Protein AF-A0AAD7UY22-F1 (afdb_monomer)

Organism: NCBI:txid688661

Mean predicted aligned error: 6.39 Å

Foldseek 3Di:
DVVVVVVPDCCVVPVLVVCCVVLNPVRSVVVCVVVVVVVVVVVVVLVVLCVVDVDPDDVLVVCCVPPHVVRSVVVVVVVD

Secondary structure (DSSP, 8-state):
-THHHHHS-THHHHTHHHHHHHHHHHHHHHHHHHHHHHHHHHHHHHHHHHHHS--S--HHHHHHHHT-HHHHHHHHHHT-

Structure (mmCIF, N/CA/C/O backbone):
data_AF-A0AAD7UY22-F1
#
_entry.id   AF-A0AAD7UY22-F1
#
loop_
_atom_site.group_PDB
_atom_site.id
_atom_site.type_symbol
_atom_site.label_atom_id
_atom_site.label_alt_id
_atom_site.label_comp_id
_atom_site.label_asym_id
_atom_site.label_entity_id
_atom_site.label_seq_id
_atom_site.pdbx_PDB_ins_code
_atom_site.Cartn_x
_atom_site.Cartn_y
_atom_site.Cartn_z
_atom_site.occupancy
_atom_site.B_iso_or_equiv
_atom_site.auth_seq_id
_atom_site.auth_comp_id
_atom_site.auth_asym_id
_atom_site.auth_atom_id
_atom_site.pdbx_PDB_model_num
ATOM 1 N N . MET A 1 1 ? 4.994 11.725 8.826 1.00 42.06 1 MET A N 1
ATOM 2 C CA . MET A 1 1 ? 6.370 11.903 8.302 1.00 42.06 1 MET A CA 1
ATOM 3 C C . MET A 1 1 ? 7.279 10.682 8.502 1.00 42.06 1 MET A C 1
ATOM 5 O O . MET A 1 1 ? 8.147 10.493 7.668 1.00 42.06 1 MET A O 1
ATOM 9 N N . ILE A 1 2 ? 7.068 9.811 9.504 1.00 53.88 2 ILE A N 1
ATOM 10 C CA . ILE A 1 2 ? 7.869 8.573 9.685 1.00 53.88 2 ILE A CA 1
ATOM 11 C C . ILE A 1 2 ? 7.656 7.532 8.559 1.00 53.88 2 ILE A C 1
ATOM 13 O O . ILE A 1 2 ? 8.567 6.775 8.243 1.00 53.88 2 ILE A O 1
ATOM 17 N N . SER A 1 3 ? 6.497 7.516 7.889 1.00 69.00 3 SER A N 1
ATOM 18 C CA . SER A 1 3 ? 6.189 6.500 6.867 1.00 69.00 3 SER A CA 1
ATOM 19 C C . SER A 1 3 ? 6.978 6.631 5.561 1.00 69.00 3 SER A C 1
ATOM 21 O O . SER A 1 3 ? 7.097 5.645 4.844 1.00 69.00 3 SER A O 1
ATOM 23 N N . LEU A 1 4 ? 7.542 7.803 5.245 1.00 69.50 4 LEU A N 1
ATOM 24 C CA . LEU A 1 4 ? 8.293 8.017 3.998 1.00 69.50 4 LEU A CA 1
ATOM 25 C C . LEU A 1 4 ? 9.565 7.159 3.948 1.00 69.50 4 LEU A C 1
ATOM 27 O O . LEU A 1 4 ? 9.859 6.565 2.917 1.00 69.50 4 LEU A O 1
ATOM 31 N N . GLY A 1 5 ? 10.270 7.033 5.077 1.00 68.81 5 GLY A N 1
ATOM 32 C CA . GLY A 1 5 ? 11.462 6.187 5.179 1.00 68.81 5 GLY A CA 1
ATOM 33 C C . GLY A 1 5 ? 11.156 4.687 5.118 1.00 68.81 5 GLY A C 1
ATOM 34 O O . GLY A 1 5 ? 11.979 3.927 4.630 1.00 68.81 5 GLY A O 1
ATOM 35 N N . GLY A 1 6 ? 9.968 4.264 5.565 1.00 69.06 6 GLY A N 1
ATOM 36 C CA . GLY A 1 6 ? 9.510 2.877 5.415 1.00 69.06 6 GLY A CA 1
ATOM 37 C C . GLY A 1 6 ? 8.964 2.568 4.017 1.00 69.06 6 GLY A C 1
ATOM 38 O O . GLY A 1 6 ? 9.092 1.444 3.542 1.00 69.06 6 GLY A O 1
ATOM 39 N N . ALA A 1 7 ? 8.374 3.562 3.346 1.00 74.12 7 ALA A N 1
ATOM 40 C CA . ALA A 1 7 ? 7.828 3.421 1.998 1.00 74.12 7 ALA A CA 1
ATOM 41 C C . ALA A 1 7 ? 8.922 3.391 0.918 1.00 74.12 7 ALA A C 1
ATOM 43 O O . ALA A 1 7 ? 8.792 2.659 -0.062 1.00 74.12 7 ALA A O 1
ATOM 44 N N . ILE A 1 8 ? 10.016 4.145 1.099 1.00 79.44 8 ILE A N 1
ATOM 45 C CA . ILE A 1 8 ? 11.216 4.042 0.255 1.00 79.44 8 ILE A CA 1
ATOM 46 C C . ILE A 1 8 ? 12.012 2.810 0.717 1.00 79.44 8 ILE A C 1
ATOM 48 O O . ILE A 1 8 ? 13.013 2.904 1.422 1.00 79.44 8 ILE A O 1
ATOM 52 N N . GLY A 1 9 ? 11.498 1.629 0.372 1.00 74.50 9 GLY A N 1
ATOM 53 C CA . GLY A 1 9 ? 12.095 0.345 0.729 1.00 74.50 9 GLY A CA 1
ATOM 54 C C . GLY A 1 9 ? 13.354 0.015 -0.080 1.00 74.50 9 GLY A C 1
ATOM 55 O O . GLY A 1 9 ? 13.636 0.604 -1.125 1.00 74.50 9 GLY A O 1
ATOM 56 N N . THR A 1 10 ? 14.087 -1.007 0.367 1.00 79.38 10 THR A N 1
ATOM 57 C CA . THR A 1 10 ? 15.299 -1.514 -0.304 1.00 79.38 10 THR A CA 1
ATOM 58 C C . THR A 1 10 ? 15.046 -1.981 -1.737 1.00 79.38 10 THR A C 1
ATOM 60 O O . THR A 1 10 ? 15.950 -1.899 -2.565 1.00 79.38 10 THR A O 1
ATOM 63 N N . GLY A 1 11 ? 13.818 -2.403 -2.060 1.00 75.12 11 GLY A N 1
ATOM 64 C CA . GLY A 1 11 ? 13.430 -2.839 -3.404 1.00 75.12 11 GLY A CA 1
ATOM 65 C C . GLY A 1 11 ? 13.601 -1.765 -4.484 1.00 75.12 11 GLY A C 1
ATOM 66 O O . GLY A 1 11 ? 13.939 -2.093 -5.619 1.00 75.12 11 GLY A O 1
ATOM 67 N N . LEU A 1 12 ? 13.481 -0.477 -4.134 1.00 81.81 12 LEU A N 1
ATOM 68 C CA . LEU A 1 12 ? 13.740 0.612 -5.083 1.00 81.81 12 LEU A CA 1
ATOM 69 C C . LEU A 1 12 ? 15.220 0.672 -5.500 1.00 81.81 12 LEU A C 1
ATOM 71 O O . LEU A 1 12 ? 15.526 1.072 -6.620 1.00 81.81 12 LEU A O 1
ATOM 75 N N . PHE A 1 13 ? 16.143 0.261 -4.633 1.00 80.69 13 PHE A N 1
ATOM 76 C CA . PHE A 1 13 ? 17.579 0.310 -4.9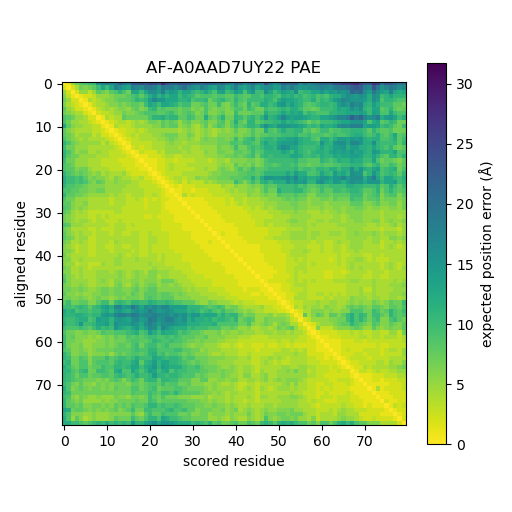21 1.00 80.69 13 PHE A CA 1
ATOM 77 C C . PHE A 1 13 ? 18.140 -1.034 -5.390 1.00 80.69 13 PHE A C 1
ATOM 79 O O . PHE A 1 13 ? 19.016 -1.051 -6.249 1.00 80.69 13 PHE A O 1
ATOM 86 N N . LEU A 1 14 ? 17.629 -2.153 -4.868 1.00 81.38 14 LEU A N 1
ATOM 87 C CA . LEU A 1 14 ? 18.090 -3.494 -5.242 1.00 81.38 14 LEU A CA 1
ATOM 88 C C . LEU A 1 14 ? 17.425 -4.012 -6.521 1.00 81.38 14 LEU A C 1
ATOM 90 O O . LEU A 1 14 ? 18.093 -4.634 -7.340 1.00 81.38 14 LEU A O 1
ATOM 94 N N . THR A 1 15 ? 16.124 -3.778 -6.701 1.00 81.56 15 THR A N 1
ATOM 95 C CA . THR A 1 15 ? 15.322 -4.500 -7.706 1.00 81.56 15 THR A CA 1
ATOM 96 C C . THR A 1 15 ? 15.041 -3.671 -8.962 1.00 81.56 15 THR A C 1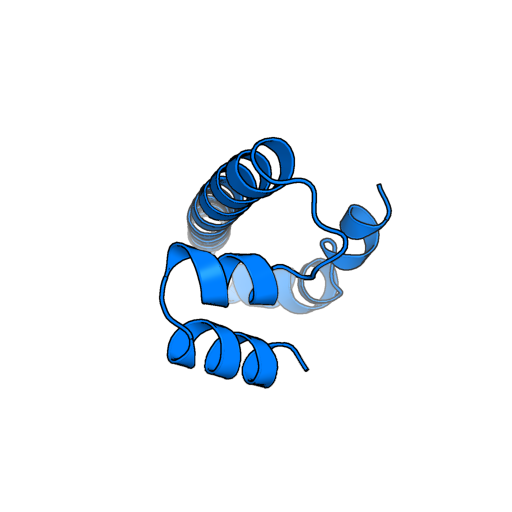
ATOM 98 O O . THR A 1 15 ? 14.706 -4.216 -10.010 1.00 81.56 15 THR A O 1
ATOM 101 N N . THR A 1 16 ? 15.222 -2.348 -8.912 1.00 83.31 16 THR A N 1
ATOM 102 C CA . THR A 1 16 ? 14.925 -1.458 -10.050 1.00 83.31 16 THR A CA 1
ATOM 103 C C . THR A 1 16 ? 15.751 -1.779 -11.297 1.00 83.31 16 THR A C 1
ATOM 105 O O . THR A 1 16 ? 15.216 -1.731 -12.403 1.00 83.31 16 THR A O 1
ATOM 108 N N . GLY A 1 17 ? 17.026 -2.154 -11.145 1.00 83.19 17 GLY A N 1
ATOM 109 C CA . GLY A 1 17 ? 17.880 -2.527 -12.280 1.00 83.19 17 GLY A CA 1
ATOM 110 C C . GLY A 1 17 ? 17.383 -3.776 -13.016 1.00 83.19 17 GLY A C 1
ATOM 111 O O . GLY A 1 17 ? 17.291 -3.776 -14.241 1.00 83.19 17 GLY A O 1
ATOM 112 N N . GLU A 1 18 ? 16.994 -4.811 -12.269 1.00 84.00 18 GLU A N 1
ATOM 113 C CA . GLU A 1 18 ? 16.437 -6.055 -12.815 1.00 84.00 18 GLU A CA 1
ATOM 114 C C . GLU A 1 18 ? 15.061 -5.829 -13.461 1.00 84.00 18 GLU A C 1
ATOM 116 O O . GLU A 1 18 ? 14.803 -6.313 -14.565 1.00 84.00 18 GLU A O 1
ATOM 121 N N . ASN A 1 19 ? 14.204 -5.022 -12.831 1.00 84.44 19 ASN A N 1
ATOM 122 C CA . ASN A 1 19 ? 12.884 -4.682 -13.366 1.00 84.44 19 ASN A CA 1
ATOM 123 C C . ASN A 1 19 ? 12.980 -3.932 -14.702 1.00 84.44 19 ASN A C 1
ATOM 125 O O . ASN A 1 19 ? 12.223 -4.217 -15.628 1.00 84.44 19 ASN A O 1
ATOM 129 N N . ILE A 1 20 ? 13.925 -2.995 -14.834 1.00 87.69 20 ILE A N 1
ATOM 130 C CA . ILE A 1 20 ? 14.153 -2.276 -16.096 1.00 87.69 20 ILE A CA 1
ATOM 131 C C . ILE A 1 20 ? 14.771 -3.205 -17.149 1.00 87.69 20 ILE A C 1
ATOM 133 O O . ILE A 1 20 ? 14.406 -3.110 -18.319 1.00 87.69 20 ILE A O 1
ATOM 137 N N . ALA A 1 21 ? 15.674 -4.109 -16.759 1.00 88.12 21 ALA A N 1
ATOM 138 C CA . ALA A 1 21 ? 16.306 -5.049 -17.685 1.00 88.12 21 ALA A CA 1
ATOM 139 C C . ALA A 1 21 ? 15.317 -6.083 -18.256 1.00 88.12 21 ALA A C 1
ATOM 141 O O . ALA A 1 21 ? 15.428 -6.451 -19.423 1.00 88.12 21 ALA A O 1
ATOM 142 N N . THR A 1 22 ? 14.348 -6.534 -17.455 1.00 88.56 22 THR A N 1
ATOM 143 C CA . THR A 1 22 ? 13.365 -7.560 -17.847 1.00 88.56 22 THR A CA 1
ATOM 144 C C . THR A 1 22 ? 12.111 -6.977 -18.500 1.00 88.56 22 THR A C 1
ATOM 146 O O . THR A 1 22 ? 11.684 -7.466 -19.544 1.00 88.56 22 THR A O 1
ATOM 149 N N . ALA A 1 23 ? 11.523 -5.923 -17.925 1.00 83.75 23 ALA A N 1
ATOM 150 C CA . ALA A 1 23 ? 10.283 -5.310 -18.415 1.00 83.75 23 ALA A CA 1
ATOM 151 C C . ALA A 1 23 ? 10.513 -4.121 -19.370 1.00 83.75 23 ALA A C 1
ATOM 153 O O . ALA A 1 23 ? 9.569 -3.626 -19.991 1.00 83.75 23 ALA A O 1
ATOM 154 N N . GLY A 1 24 ? 11.754 -3.640 -19.489 1.00 89.69 24 GLY A N 1
ATOM 155 C CA . GLY A 1 24 ? 12.097 -2.428 -20.228 1.00 89.69 24 GLY A CA 1
ATOM 156 C C . GLY A 1 24 ? 11.743 -1.136 -19.471 1.00 89.69 24 GLY A C 1
ATOM 157 O O . GLY A 1 24 ? 10.939 -1.142 -18.534 1.00 89.69 24 GLY A O 1
ATOM 158 N N . PRO A 1 25 ? 12.298 0.019 -19.885 1.00 87.81 25 PRO A N 1
ATOM 159 C CA . PRO A 1 25 ? 12.086 1.295 -19.195 1.00 87.81 25 PRO A CA 1
ATOM 160 C C . PRO A 1 25 ? 10.620 1.753 -19.223 1.00 87.81 25 PRO A C 1
ATOM 162 O O . PRO A 1 25 ? 10.109 2.261 -18.228 1.00 87.81 25 PRO A O 1
ATOM 165 N N . ALA A 1 26 ? 9.916 1.533 -20.339 1.00 90.69 26 ALA A N 1
ATOM 166 C CA . ALA A 1 26 ? 8.496 1.861 -20.448 1.00 90.69 26 ALA A CA 1
ATOM 167 C C . ALA A 1 26 ? 7.623 0.936 -19.581 1.00 90.69 26 ALA A C 1
ATOM 169 O O . ALA A 1 26 ? 6.721 1.416 -18.897 1.00 90.69 26 ALA A O 1
ATOM 170 N N . GLY A 1 27 ? 7.914 -0.371 -19.560 1.00 89.25 27 GLY A N 1
ATOM 171 C CA . GLY A 1 27 ? 7.178 -1.342 -18.746 1.00 89.25 27 GLY A CA 1
ATOM 172 C C . GLY A 1 27 ? 7.334 -1.079 -17.250 1.00 89.25 27 GLY A C 1
ATOM 173 O O . GLY A 1 27 ? 6.343 -1.065 -16.521 1.00 89.25 27 GLY A O 1
ATOM 174 N N . ALA A 1 28 ? 8.555 -0.764 -16.808 1.00 88.38 28 ALA A N 1
ATOM 175 C CA . ALA A 1 28 ? 8.830 -0.395 -15.422 1.00 88.38 28 ALA A CA 1
ATOM 176 C C . ALA A 1 28 ? 8.070 0.875 -14.990 1.00 88.38 28 ALA A C 1
ATOM 178 O O . ALA A 1 28 ? 7.479 0.896 -13.910 1.00 88.38 28 ALA A O 1
ATOM 179 N N . LEU A 1 29 ? 8.021 1.913 -15.837 1.00 89.19 29 LEU A N 1
ATOM 180 C CA . LEU A 1 29 ? 7.275 3.146 -15.546 1.00 89.19 29 LEU A CA 1
ATOM 181 C C . LEU A 1 29 ? 5.763 2.918 -15.471 1.00 89.19 29 LEU A C 1
ATOM 183 O O . LEU A 1 29 ? 5.113 3.437 -14.564 1.00 89.19 29 LEU A O 1
ATOM 187 N N . ILE A 1 30 ? 5.202 2.137 -16.395 1.00 92.69 30 ILE A N 1
ATOM 188 C CA . ILE A 1 30 ? 3.767 1.821 -16.401 1.00 92.69 30 ILE A CA 1
ATOM 189 C C . ILE A 1 30 ? 3.398 1.021 -15.149 1.00 92.69 30 ILE A C 1
ATOM 191 O O . ILE A 1 30 ? 2.431 1.366 -14.470 1.00 92.69 30 ILE A O 1
ATOM 195 N N . ALA A 1 31 ? 4.184 -0.002 -14.803 1.00 90.19 31 ALA A N 1
ATOM 196 C CA . ALA A 1 31 ? 3.967 -0.785 -13.590 1.00 90.19 31 ALA A CA 1
ATOM 197 C C . ALA A 1 31 ? 4.015 0.104 -12.337 1.00 90.19 31 ALA A C 1
ATOM 199 O O . ALA A 1 31 ? 3.122 0.029 -11.491 1.00 90.19 31 ALA A O 1
ATOM 200 N N . TYR A 1 32 ? 5.002 1.001 -12.254 1.00 89.38 32 TYR A N 1
ATOM 201 C CA . TYR A 1 32 ? 5.121 1.943 -11.144 1.00 89.38 32 TYR A CA 1
ATOM 202 C C . TYR A 1 32 ? 3.923 2.899 -11.057 1.00 89.38 32 TYR A C 1
ATOM 204 O O . TYR A 1 32 ? 3.395 3.125 -9.970 1.00 89.38 32 TYR A O 1
ATOM 212 N N . ALA A 1 33 ? 3.447 3.422 -12.190 1.00 92.62 33 ALA A N 1
ATOM 213 C CA . ALA A 1 33 ? 2.284 4.304 -12.230 1.00 92.62 33 ALA A CA 1
ATOM 214 C C . ALA A 1 33 ? 0.996 3.590 -11.789 1.00 92.62 33 ALA A C 1
ATOM 216 O O . ALA A 1 33 ? 0.241 4.135 -10.986 1.00 92.62 33 ALA A O 1
ATOM 217 N N . ILE A 1 34 ? 0.759 2.362 -12.261 1.00 95.12 34 ILE A N 1
ATOM 218 C CA . ILE A 1 34 ? -0.434 1.577 -11.905 1.00 95.12 34 ILE A CA 1
ATOM 219 C C . ILE A 1 34 ? -0.453 1.275 -10.405 1.00 95.12 34 ILE A C 1
ATOM 221 O O . ILE A 1 34 ? -1.455 1.529 -9.732 1.00 95.12 34 ILE A O 1
ATOM 225 N N . VAL A 1 35 ? 0.661 0.770 -9.867 1.00 91.81 35 VAL A N 1
ATOM 226 C CA . VAL A 1 35 ? 0.777 0.477 -8.433 1.00 91.81 35 VAL A CA 1
ATOM 227 C C . VAL A 1 35 ? 0.673 1.766 -7.615 1.00 91.81 35 VAL A C 1
ATOM 229 O O . VAL A 1 35 ? -0.030 1.797 -6.608 1.00 91.81 35 VAL A O 1
ATOM 232 N N . GLY A 1 36 ? 1.296 2.855 -8.070 1.00 91.19 36 GLY A N 1
ATOM 233 C CA . GLY A 1 36 ? 1.219 4.161 -7.417 1.00 91.19 36 GLY A CA 1
ATOM 234 C C . GLY A 1 36 ? -0.210 4.699 -7.317 1.00 91.19 36 GLY A C 1
ATOM 235 O O . GLY A 1 36 ? -0.617 5.142 -6.243 1.00 91.19 36 GLY A O 1
ATOM 236 N N . ILE A 1 37 ? -0.998 4.606 -8.393 1.00 95.56 37 ILE A N 1
ATOM 237 C CA . ILE A 1 37 ? -2.413 5.013 -8.398 1.00 95.56 37 ILE A CA 1
ATOM 238 C C . ILE A 1 37 ? -3.228 4.140 -7.440 1.00 95.56 37 ILE A C 1
ATOM 240 O O . ILE A 1 37 ? -4.000 4.667 -6.641 1.00 95.56 37 ILE A O 1
ATOM 244 N N . MET A 1 38 ? -3.028 2.819 -7.469 1.00 94.38 38 MET A N 1
ATOM 245 C CA . MET A 1 38 ? -3.706 1.897 -6.554 1.00 94.38 38 MET A CA 1
ATOM 246 C C . MET A 1 38 ? -3.431 2.261 -5.087 1.00 94.38 38 MET A C 1
ATOM 248 O O . MET A 1 38 ? -4.364 2.399 -4.295 1.00 94.38 38 MET A O 1
ATOM 252 N N . VAL A 1 39 ? -2.161 2.467 -4.728 1.00 91.44 39 VAL A N 1
ATOM 253 C CA . VAL A 1 39 ? -1.756 2.845 -3.366 1.00 91.44 39 VAL A CA 1
ATOM 254 C C . VAL A 1 39 ? -2.322 4.215 -2.983 1.00 91.44 39 VAL A C 1
ATOM 256 O O . VAL A 1 39 ? -2.795 4.385 -1.860 1.00 91.44 39 VAL A O 1
ATOM 259 N N . TYR A 1 40 ? -2.333 5.179 -3.905 1.00 91.88 40 T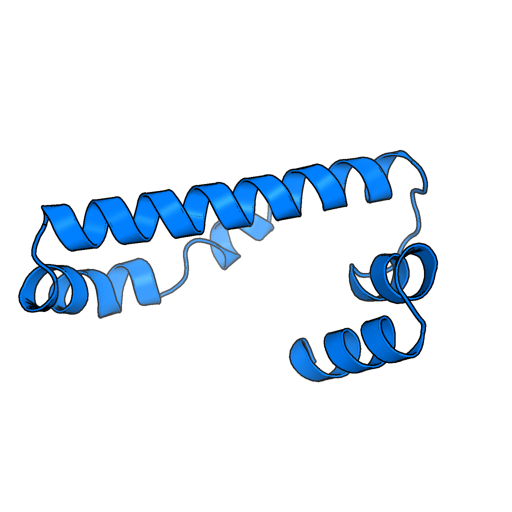YR A N 1
ATOM 260 C CA . TYR A 1 40 ? -2.925 6.498 -3.677 1.00 91.88 40 TYR A CA 1
ATOM 261 C C . TYR A 1 40 ? -4.423 6.420 -3.347 1.00 91.88 40 TYR A C 1
ATOM 263 O O . TYR A 1 40 ? -4.874 7.055 -2.389 1.00 91.88 40 TYR A O 1
ATOM 271 N N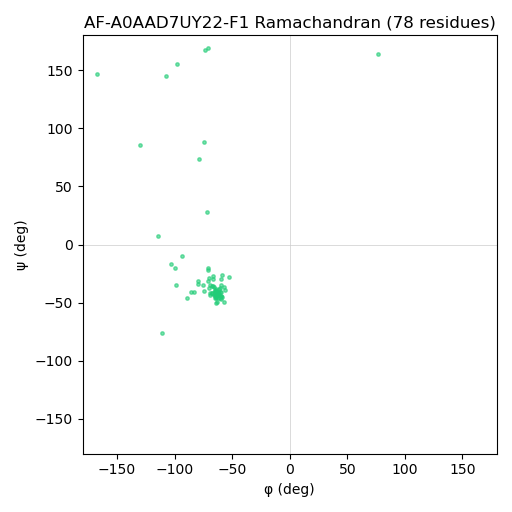 . CYS A 1 41 ? -5.186 5.607 -4.083 1.00 93.94 41 CYS A N 1
ATOM 272 C CA . CYS A 1 41 ? -6.602 5.384 -3.797 1.00 93.94 41 CYS A CA 1
ATOM 273 C C . CYS A 1 41 ? -6.800 4.786 -2.397 1.00 93.94 41 CYS A C 1
ATOM 275 O O . CYS A 1 41 ? -7.609 5.298 -1.626 1.00 93.94 41 CYS A O 1
ATOM 277 N N . ILE A 1 42 ? -6.012 3.767 -2.032 1.00 91.06 42 I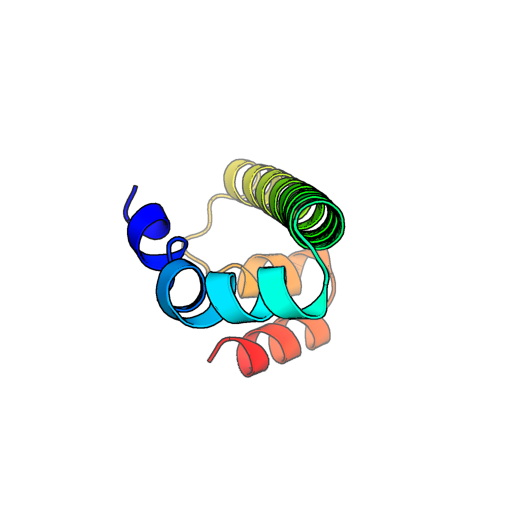LE A N 1
ATOM 278 C CA . ILE A 1 42 ? -6.086 3.132 -0.705 1.00 91.06 42 ILE A CA 1
ATOM 279 C C . ILE A 1 42 ? -5.802 4.149 0.407 1.00 91.06 42 ILE A C 1
ATOM 281 O O . ILE A 1 42 ? -6.545 4.219 1.386 1.00 91.06 42 ILE A O 1
ATOM 285 N N . MET A 1 43 ? -4.749 4.957 0.257 1.00 90.44 43 MET A N 1
ATOM 286 C CA . MET A 1 43 ? -4.364 5.955 1.261 1.00 90.44 43 MET A CA 1
ATOM 287 C C . MET A 1 43 ? -5.408 7.060 1.409 1.00 90.44 43 MET A C 1
ATOM 289 O O . MET A 1 43 ? -5.659 7.507 2.526 1.00 90.44 43 MET A O 1
ATOM 293 N N . THR A 1 44 ? -6.042 7.464 0.308 1.00 92.44 44 THR A N 1
ATOM 294 C CA . THR A 1 44 ? -7.132 8.447 0.330 1.00 92.44 44 THR A CA 1
ATOM 295 C C . THR A 1 44 ? -8.338 7.903 1.101 1.00 92.44 44 THR A C 1
ATOM 297 O O . THR A 1 44 ? -8.781 8.544 2.052 1.00 92.44 44 THR A O 1
ATOM 300 N N . CYS A 1 45 ? -8.800 6.685 0.792 1.00 90.19 45 CYS A N 1
ATOM 301 C CA . CYS A 1 45 ? -9.906 6.052 1.523 1.00 90.19 45 CYS A CA 1
ATOM 302 C C . CYS A 1 45 ? -9.580 5.854 3.012 1.00 90.19 45 CYS A C 1
ATOM 304 O O . CYS A 1 45 ? -10.421 6.094 3.879 1.00 90.19 45 CYS A O 1
ATOM 306 N N . LEU A 1 46 ? -8.350 5.439 3.332 1.00 88.31 46 LEU A N 1
ATOM 307 C CA . LEU A 1 46 ? -7.911 5.289 4.719 1.00 88.31 46 LEU A CA 1
ATOM 308 C C . LEU A 1 46 ? -7.868 6.637 5.453 1.00 88.31 46 LEU A C 1
ATOM 310 O O . LEU A 1 46 ? -8.256 6.707 6.617 1.00 88.31 46 LEU A O 1
ATOM 314 N N . GLY A 1 47 ? -7.433 7.703 4.779 1.00 88.44 47 GLY A N 1
ATOM 315 C CA . GLY A 1 47 ? -7.426 9.061 5.320 1.00 88.44 47 GLY A CA 1
ATOM 316 C C . GLY A 1 47 ? -8.829 9.583 5.639 1.00 88.44 47 GLY A C 1
ATOM 317 O O . GLY A 1 47 ? -9.042 10.163 6.706 1.00 88.44 47 GLY A O 1
ATOM 318 N N . GLU A 1 48 ? -9.804 9.326 4.769 1.00 90.12 48 GLU A N 1
ATOM 319 C CA . GLU A 1 48 ? -11.212 9.660 5.024 1.00 90.12 48 GLU A CA 1
ATOM 320 C C . GLU A 1 48 ? -11.760 8.899 6.239 1.00 90.12 48 GLU A C 1
ATOM 322 O O . GLU A 1 48 ? -12.339 9.503 7.141 1.00 90.12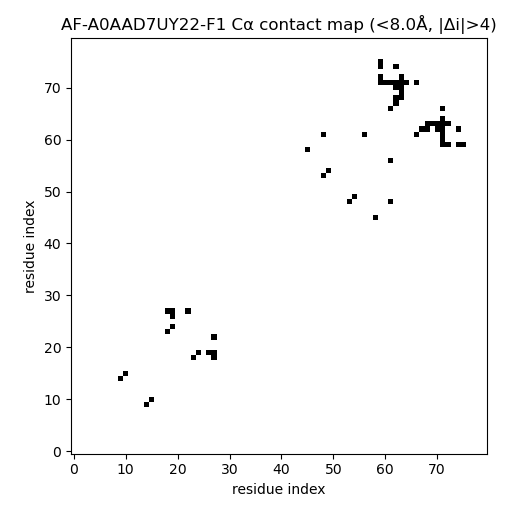 48 GLU A O 1
ATOM 327 N N . MET A 1 49 ? -11.499 7.590 6.335 1.00 89.56 49 MET A N 1
ATOM 328 C CA . MET A 1 49 ? -11.915 6.793 7.496 1.00 89.56 49 MET A CA 1
ATOM 329 C C . MET A 1 49 ? -11.256 7.266 8.801 1.00 89.56 49 MET A C 1
ATOM 331 O O . MET A 1 49 ? -11.927 7.349 9.832 1.00 89.56 49 MET A O 1
ATOM 335 N N . ALA A 1 50 ? -9.966 7.613 8.760 1.00 87.12 50 ALA A N 1
ATOM 336 C CA . ALA A 1 50 ? -9.214 8.060 9.932 1.00 87.12 50 ALA A CA 1
ATOM 337 C C . ALA A 1 50 ? -9.623 9.461 10.416 1.00 87.12 50 ALA A C 1
ATOM 339 O O . ALA A 1 50 ? -9.563 9.740 11.613 1.00 87.12 50 ALA A O 1
ATOM 340 N N . THR A 1 51 ? -10.041 10.344 9.506 1.00 87.12 51 THR A N 1
ATOM 341 C CA . THR A 1 51 ? -10.549 11.679 9.864 1.00 87.12 51 THR A CA 1
ATOM 342 C C . THR A 1 51 ? -11.998 11.634 10.341 1.00 87.12 51 THR A C 1
ATOM 344 O O . THR A 1 51 ? -12.354 12.382 11.251 1.00 87.12 51 THR A O 1
ATOM 347 N N . PHE A 1 52 ? -12.819 10.738 9.785 1.00 86.81 52 PHE A N 1
ATOM 348 C CA . PHE A 1 52 ? -14.206 10.544 10.209 1.00 86.81 52 PHE A CA 1
ATOM 349 C C . PHE A 1 52 ? -14.317 9.914 11.603 1.00 86.81 52 PHE A C 1
ATOM 351 O O . PHE A 1 52 ? -15.126 10.353 12.420 1.00 86.81 52 PHE A O 1
ATOM 358 N N . LEU A 1 53 ? -13.503 8.894 11.891 1.00 85.38 53 LEU A N 1
ATOM 359 C CA . LEU A 1 53 ? -13.481 8.220 13.186 1.00 85.38 53 LEU A CA 1
ATOM 360 C C . LEU A 1 53 ? -12.039 8.130 13.705 1.00 85.38 53 LEU A C 1
ATOM 362 O O . LEU A 1 53 ? -11.388 7.106 13.506 1.00 85.38 53 LEU A O 1
ATOM 366 N N . PRO A 1 54 ? -11.532 9.171 14.389 1.00 81.44 54 PRO A N 1
ATOM 367 C CA . PRO A 1 54 ? -10.165 9.184 14.890 1.00 81.44 54 PRO A CA 1
ATOM 368 C C . PRO A 1 54 ? -10.038 8.262 16.107 1.00 81.44 54 PRO A C 1
ATOM 370 O O . PRO A 1 54 ? -10.198 8.672 17.256 1.00 81.44 54 PRO A O 1
ATOM 373 N N . VAL A 1 55 ? -9.750 6.991 15.851 1.00 81.06 55 VAL A N 1
ATOM 374 C CA . VAL A 1 55 ? -9.444 5.988 16.875 1.00 81.06 55 VAL A CA 1
ATOM 375 C C . VAL A 1 55 ? -7.960 5.660 16.853 1.00 81.06 55 VAL A C 1
ATOM 377 O O . VAL A 1 55 ? -7.338 5.591 15.794 1.00 81.06 55 VAL A O 1
ATOM 380 N N . SER A 1 56 ? -7.386 5.387 18.025 1.00 75.75 56 SER A N 1
ATOM 381 C CA . SER A 1 56 ? -5.986 4.959 18.184 1.00 75.75 56 SER A CA 1
ATOM 382 C C . SER A 1 56 ? -5.726 3.518 17.695 1.00 75.75 56 SER A C 1
ATOM 384 O O . SER A 1 56 ? -4.848 2.834 18.215 1.00 75.75 56 SER A O 1
ATOM 386 N N . GLY A 1 57 ? -6.508 3.033 16.726 1.00 73.25 57 GLY A N 1
ATOM 387 C CA . GLY A 1 57 ? -6.418 1.695 16.146 1.00 73.25 57 GLY A CA 1
ATOM 388 C C . GLY A 1 57 ? -5.629 1.662 14.833 1.00 73.25 57 GLY A C 1
ATOM 389 O O . GLY A 1 57 ? -5.543 2.653 14.113 1.00 73.25 57 GLY A O 1
ATOM 390 N N . SER A 1 58 ? -5.067 0.494 14.508 1.00 78.88 58 SER A N 1
ATOM 391 C CA . SER A 1 58 ? -4.431 0.221 13.207 1.00 78.88 58 SER A CA 1
ATOM 392 C C . SER A 1 58 ? -5.472 0.123 12.076 1.00 78.88 58 SER A C 1
ATOM 394 O O . SER A 1 58 ? -6.668 0.014 12.346 1.00 78.88 58 SER A O 1
ATOM 396 N N . PHE A 1 59 ? -5.045 0.095 10.807 1.00 80.19 59 PHE A N 1
ATOM 397 C CA . PHE A 1 59 ? -5.925 -0.087 9.634 1.00 80.19 59 PHE A CA 1
ATOM 398 C C . PHE A 1 59 ? -6.829 -1.331 9.750 1.00 80.19 59 PHE A C 1
ATOM 400 O O . PHE A 1 59 ? -7.956 -1.320 9.261 1.00 80.19 59 PHE A O 1
ATOM 407 N N . ASN A 1 60 ? -6.390 -2.355 10.489 1.00 84.56 60 ASN A N 1
ATOM 408 C CA . ASN A 1 60 ? -7.203 -3.516 10.855 1.00 84.56 60 ASN A CA 1
ATOM 409 C C . ASN A 1 60 ? -8.497 -3.153 11.590 1.00 84.56 60 ASN A C 1
ATOM 411 O O . ASN A 1 60 ? -9.539 -3.734 11.316 1.00 84.56 60 ASN A O 1
ATOM 415 N N . HIS A 1 61 ? -8.463 -2.164 12.484 1.00 85.38 61 HIS A N 1
ATOM 416 C CA . HIS A 1 61 ? -9.646 -1.719 13.218 1.00 85.38 61 HIS A CA 1
ATOM 417 C C . HIS A 1 61 ? -10.694 -1.105 12.279 1.00 85.38 61 HIS A C 1
ATOM 419 O O . HIS A 1 61 ? -11.882 -1.407 12.390 1.00 85.38 61 HIS A O 1
ATOM 425 N N . TYR A 1 62 ? -10.246 -0.289 11.321 1.00 85.62 62 TYR A N 1
ATOM 426 C CA . TYR A 1 62 ? -11.117 0.280 10.295 1.00 85.62 62 TYR A CA 1
ATOM 427 C C . TYR A 1 62 ? -11.695 -0.823 9.394 1.00 85.62 62 TYR A C 1
ATOM 429 O O . TYR A 1 62 ? -12.893 -0.824 9.125 1.00 85.62 62 TYR A O 1
ATOM 437 N N . ALA A 1 63 ? -10.898 -1.824 9.017 1.00 85.44 63 ALA A N 1
ATOM 438 C CA . ALA A 1 63 ? -11.367 -2.956 8.220 1.00 85.44 63 ALA A CA 1
ATOM 439 C C . ALA A 1 63 ? -12.414 -3.832 8.936 1.00 85.44 63 ALA A C 1
ATOM 441 O O . ALA A 1 63 ? -13.443 -4.155 8.342 1.00 85.44 63 ALA A O 1
ATOM 442 N N . THR A 1 64 ? -12.212 -4.152 10.220 1.00 86.38 64 THR A N 1
ATOM 443 C CA . THR A 1 64 ? -13.198 -4.875 11.051 1.00 86.38 64 THR A CA 1
ATOM 444 C C . THR A 1 64 ? -14.518 -4.110 11.150 1.00 86.38 64 THR A C 1
ATOM 446 O O . THR A 1 64 ? -15.586 -4.714 11.239 1.00 86.38 64 THR A O 1
ATOM 449 N N . ARG A 1 65 ? -14.456 -2.773 11.176 1.00 85.44 65 ARG A N 1
ATOM 450 C CA . ARG A 1 65 ? -15.622 -1.914 11.406 1.00 85.44 65 ARG A CA 1
ATOM 451 C C . ARG A 1 65 ? -16.408 -1.592 10.135 1.00 85.44 65 ARG A C 1
ATOM 453 O O . ARG A 1 65 ? -17.632 -1.547 10.208 1.00 85.44 65 ARG A O 1
ATOM 460 N N . PHE A 1 66 ? -15.722 -1.323 9.025 1.00 85.62 66 PHE A N 1
ATOM 461 C CA . PHE A 1 66 ? -16.332 -0.851 7.776 1.00 85.62 66 PHE A CA 1
ATOM 462 C C . PHE A 1 66 ? -16.530 -1.948 6.724 1.00 85.62 66 PHE A C 1
ATOM 464 O O . PHE A 1 66 ? -17.346 -1.755 5.827 1.00 85.62 66 PHE A O 1
ATOM 471 N N . VAL A 1 67 ? -15.810 -3.072 6.815 1.00 87.31 67 VAL A N 1
ATOM 472 C CA . VAL A 1 67 ? -15.898 -4.166 5.834 1.00 87.31 67 VAL A CA 1
ATOM 473 C C . VAL A 1 67 ? -16.545 -5.396 6.459 1.00 87.31 67 VAL A C 1
ATOM 475 O O . VAL A 1 67 ? -17.709 -5.668 6.191 1.00 87.31 67 VAL A O 1
ATOM 478 N N . ASP A 1 68 ? -15.802 -6.132 7.288 1.00 89.81 68 ASP A N 1
ATOM 479 C CA . ASP A 1 68 ? -16.281 -7.337 7.970 1.00 89.81 68 ASP A CA 1
ATOM 480 C C . ASP A 1 68 ? -15.290 -7.760 9.076 1.00 89.81 68 ASP A C 1
ATOM 482 O O . ASP A 1 68 ? -14.073 -7.602 8.896 1.00 89.81 68 ASP A O 1
ATOM 486 N N . PRO A 1 69 ? -15.747 -8.342 10.202 1.00 88.62 69 PRO A N 1
ATOM 487 C CA . PRO A 1 69 ? -14.851 -8.850 11.237 1.00 88.62 69 PRO A CA 1
ATOM 488 C C . PRO A 1 69 ? -13.844 -9.904 1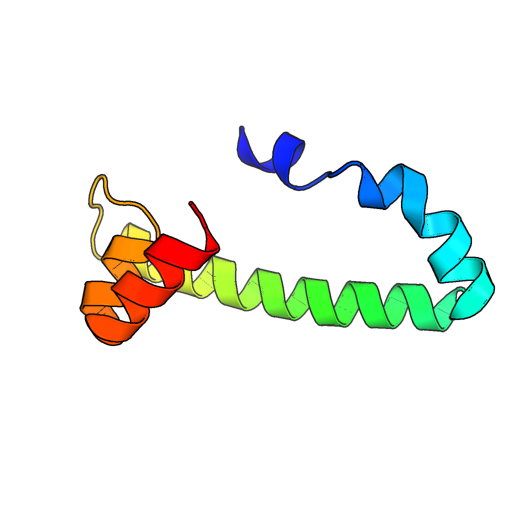0.752 1.00 88.62 69 PRO A C 1
ATOM 490 O O . PRO A 1 69 ? -12.693 -9.889 11.196 1.00 88.62 69 PRO A O 1
ATOM 493 N N . ALA A 1 70 ? -14.228 -10.789 9.827 1.00 89.56 70 ALA A N 1
ATOM 494 C CA . ALA A 1 70 ? -13.328 -11.786 9.248 1.00 89.56 70 ALA A CA 1
ATOM 495 C C . ALA A 1 70 ? -12.268 -11.136 8.345 1.00 89.56 70 ALA A C 1
ATOM 497 O O . ALA A 1 70 ? -11.113 -11.565 8.338 1.00 89.56 70 ALA A O 1
ATOM 498 N N . PHE A 1 71 ? -12.630 -10.065 7.634 1.00 87.44 71 PHE A N 1
ATOM 499 C CA . PHE A 1 71 ? -11.686 -9.298 6.821 1.00 87.44 71 PHE A CA 1
ATOM 500 C C . PHE A 1 71 ? -10.658 -8.568 7.693 1.00 87.44 71 PHE A C 1
ATOM 502 O O . PHE A 1 71 ? -9.460 -8.603 7.408 1.00 87.44 71 PHE A O 1
ATOM 509 N N . GLY A 1 72 ? -11.105 -7.985 8.806 1.00 86.12 72 GLY A N 1
ATOM 510 C CA . GLY A 1 72 ? -10.216 -7.400 9.807 1.00 86.12 72 GLY A CA 1
ATOM 511 C C . GLY A 1 72 ? -9.265 -8.416 10.451 1.00 86.12 72 GLY A C 1
ATOM 512 O O . GLY A 1 72 ? -8.091 -8.111 10.653 1.00 86.12 72 GLY A O 1
ATOM 513 N N . PHE A 1 73 ? -9.725 -9.645 10.715 1.00 87.50 73 PHE A N 1
ATOM 514 C CA . PHE A 1 73 ? -8.858 -10.732 11.187 1.00 87.50 73 PHE A CA 1
ATOM 515 C C . PHE A 1 73 ? -7.816 -11.141 10.134 1.00 87.50 73 PHE A C 1
ATOM 517 O O . PHE A 1 73 ? -6.633 -11.266 10.453 1.00 87.50 73 PHE A O 1
ATOM 524 N N . ALA A 1 74 ? -8.231 -11.304 8.874 1.00 90.81 74 ALA A N 1
ATOM 525 C CA . ALA A 1 74 ? -7.336 -11.678 7.780 1.00 90.81 74 ALA A CA 1
ATOM 526 C C . ALA A 1 74 ? -6.247 -10.624 7.531 1.00 90.81 74 ALA A C 1
ATOM 528 O O . ALA A 1 74 ? -5.079 -10.971 7.344 1.00 90.81 74 ALA A O 1
ATOM 529 N N . LEU A 1 75 ? -6.604 -9.339 7.562 1.00 88.31 75 LEU A N 1
ATOM 530 C CA . L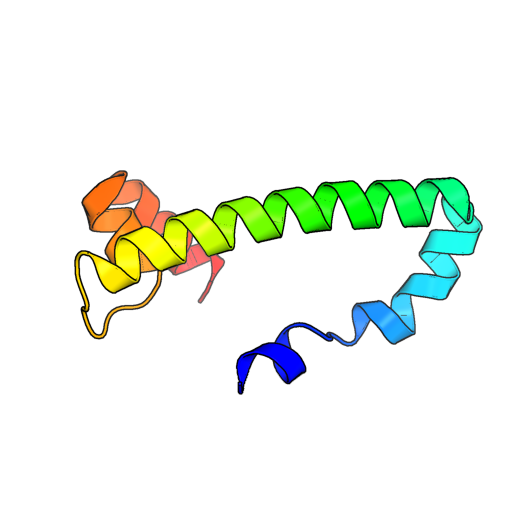EU A 1 75 ? -5.631 -8.252 7.485 1.00 88.31 75 LEU A CA 1
ATOM 531 C C . LEU A 1 75 ? -4.727 -8.215 8.727 1.00 88.31 75 LEU A C 1
ATOM 533 O O . LEU A 1 75 ? -3.534 -7.948 8.601 1.00 88.31 75 LEU A O 1
ATOM 537 N N . GLY A 1 76 ? -5.264 -8.542 9.907 1.00 86.38 76 GLY A N 1
ATOM 538 C CA . GLY A 1 76 ? -4.495 -8.639 11.146 1.00 86.38 76 GLY A CA 1
ATOM 539 C C . GLY A 1 76 ? -3.387 -9.676 11.035 1.00 86.38 76 GLY A C 1
ATOM 540 O O . GLY A 1 76 ? -2.267 -9.410 11.449 1.00 86.38 76 GLY A O 1
ATOM 541 N N . TRP A 1 77 ? -3.690 -10.814 10.412 1.00 89.38 77 TRP A N 1
ATOM 542 C CA . TRP A 1 77 ? -2.729 -11.885 10.167 1.00 89.38 77 TRP A CA 1
ATOM 543 C C . TRP A 1 77 ? -1.722 -11.568 9.051 1.00 89.38 77 TRP A C 1
ATOM 545 O O . TRP A 1 77 ? -0.551 -11.889 9.187 1.00 89.38 77 TRP A O 1
ATOM 555 N N . ASN A 1 78 ? -2.146 -10.936 7.949 1.00 85.88 78 ASN A N 1
ATOM 556 C CA . ASN A 1 78 ? -1.249 -10.631 6.819 1.00 85.88 78 ASN A CA 1
ATOM 557 C C . ASN A 1 78 ? -0.220 -9.530 7.124 1.00 85.88 78 ASN A C 1
ATOM 559 O O . ASN A 1 78 ? 0.782 -9.424 6.422 1.00 85.88 78 ASN A O 1
ATOM 563 N N . TYR A 1 79 ? -0.492 -8.689 8.121 1.00 80.00 79 TYR A N 1
ATOM 564 C CA . TYR A 1 79 ? 0.351 -7.550 8.483 1.00 80.00 79 TYR A CA 1
ATOM 565 C C . TYR A 1 79 ? 1.004 -7.672 9.872 1.00 80.00 79 TYR A C 1
ATOM 567 O O . TYR A 1 79 ? 1.584 -6.692 10.350 1.00 80.00 79 TYR A O 1
ATOM 575 N N . TRP A 1 80 ? 0.877 -8.832 10.521 1.00 72.69 80 TRP A N 1
ATOM 576 C CA . TRP A 1 80 ? 1.633 -9.196 11.721 1.00 72.69 80 TRP A CA 1
ATOM 577 C C . TRP A 1 80 ? 2.955 -9.851 11.321 1.00 72.69 80 TRP A C 1
ATOM 579 O O . TRP A 1 80 ? 3.997 -9.408 11.853 1.00 72.69 80 TRP A O 1
#

Radius of gyration: 16.18 Å; Cα contacts (8 Å, |Δi|>4): 32; chains: 1; bounding box: 34×24×39 Å

Solvent-accessible surface area (backbone atoms only — not comparable to full-atom values): 4626 Å² total; per-residue (Å²): 123,76,61,58,68,66,67,64,42,68,58,70,74,69,42,45,65,57,43,32,70,74,53,32,68,68,47,40,50,51,52,49,50,54,54,48,52,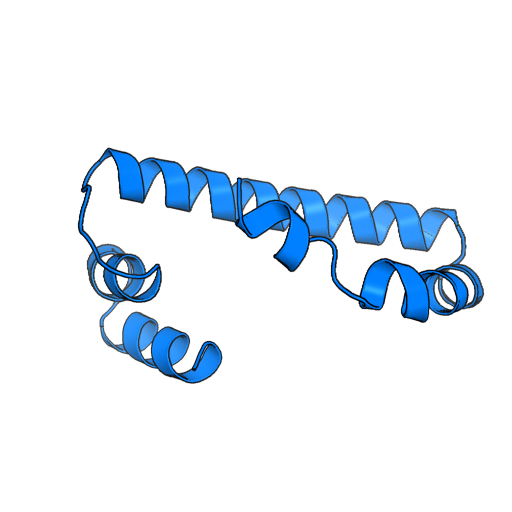54,52,50,53,52,52,51,56,50,49,52,50,45,69,75,54,80,60,103,60,58,74,38,52,54,32,32,72,76,75,34,60,66,55,13,49,52,49,46,62,76,73,105

Sequence (80 aa):
MISLGGAIGTGLFLTTGENIATAGPAGALIAYAIVGIMVYCIMTCLGEMATFLPVSGSFNHYATRFVDPAFGFALGWNYW

InterPro domains:
  IPR004840 Amino acid permease, conserved site [PS00218] (23-54)
  IPR004841 Amino acid permease/SLC12A domain [PF00324] (1-80)
  IPR050524 Amino-acid permease-like [PTHR43341] (1-80)

pLDDT: mean 84.43, std 8.64, range [42.06, 95.56]